Protein AF-A0A4U0Z2P7-F1 (afdb_monomer_lite)

Radius of gyration: 26.4 Å; chains: 1; bounding box: 43×97×33 Å

InterPro domains:
  IPR056919 Phage tail assembly chaperone 18 [PF23812] (20-83)

Secondary structure (DSSP, 8-state):
-HHHHHHHHHHHHHHHTTSPP---GGGHHHHHHHHHHHHT--EETTEEPPPPHHHHHHHHHHHT-PPPHHHHHHHHHHHHHHHHHHHHHHHHH--SS-PPP---S---HHHHHHHH----PPP---------

Organism: NCBI:txid402884

Structure (mmCIF, N/CA/C/O backbone):
data_AF-A0A4U0Z2P7-F1
#
_entry.id   AF-A0A4U0Z2P7-F1
#
loop_
_atom_site.group_PDB
_atom_site.id
_atom_site.type_symbol
_atom_site.label_atom_id
_atom_site.label_alt_id
_atom_site.label_comp_id
_atom_site.label_asym_id
_atom_site.label_entity_id
_atom_site.label_seq_id
_atom_site.pdbx_PDB_ins_code
_atom_site.Cartn_x
_atom_site.Cartn_y
_atom_site.Cartn_z
_atom_site.occupancy
_atom_site.B_iso_or_equiv
_atom_site.auth_seq_id
_atom_site.auth_comp_id
_atom_site.auth_asym_id
_atom_site.auth_atom_id
_atom_site.pdbx_PDB_model_num
ATOM 1 N N . MET A 1 1 ? -2.943 -2.257 16.023 1.00 79.94 1 MET A N 1
ATOM 2 C CA . MET A 1 1 ? -2.699 -2.037 14.577 1.00 79.94 1 MET A CA 1
ATOM 3 C C . MET A 1 1 ? -1.236 -1.824 14.190 1.00 79.94 1 MET A C 1
ATOM 5 O O . MET A 1 1 ? -0.777 -2.549 13.325 1.00 79.94 1 MET A O 1
ATOM 9 N N . LYS A 1 2 ? -0.457 -0.936 14.835 1.00 91.88 2 LYS A N 1
ATOM 10 C CA . LYS A 1 2 ? 0.941 -0.628 14.429 1.00 91.88 2 LYS A CA 1
ATOM 11 C C . LYS A 1 2 ? 1.866 -1.843 14.213 1.00 91.88 2 LYS A C 1
ATOM 13 O O . LYS A 1 2 ? 2.720 -1.822 13.334 1.00 91.88 2 LYS A O 1
ATOM 18 N N . HIS A 1 3 ? 1.735 -2.895 15.025 1.00 95.25 3 HIS A N 1
ATOM 19 C CA . HIS A 1 3 ? 2.519 -4.122 14.844 1.00 95.25 3 HIS A CA 1
ATOM 20 C C . HIS A 1 3 ? 2.141 -4.864 13.552 1.00 95.25 3 HIS A C 1
ATOM 22 O O . HIS A 1 3 ? 3.028 -5.175 12.764 1.00 95.25 3 HIS A O 1
ATOM 28 N N . LEU A 1 4 ? 0.840 -5.041 13.300 1.00 95.75 4 LEU A N 1
ATOM 29 C CA . LEU A 1 4 ? 0.320 -5.664 12.082 1.00 95.75 4 LEU A CA 1
ATOM 30 C C . LEU A 1 4 ? 0.721 -4.880 10.826 1.00 95.75 4 LEU A C 1
ATOM 32 O O . LEU A 1 4 ? 1.165 -5.477 9.854 1.00 95.75 4 LEU A O 1
ATOM 36 N N . THR A 1 5 ? 0.648 -3.545 10.867 1.00 97.44 5 THR A N 1
ATOM 37 C CA . THR A 1 5 ? 1.108 -2.683 9.765 1.00 97.44 5 THR A CA 1
ATOM 38 C C . THR A 1 5 ? 2.566 -2.965 9.412 1.00 97.44 5 THR A C 1
ATOM 40 O O . THR A 1 5 ? 2.876 -3.218 8.255 1.00 97.44 5 THR A O 1
ATOM 43 N N . ARG A 1 6 ? 3.462 -3.013 10.410 1.00 96.94 6 ARG A N 1
ATOM 44 C CA . ARG A 1 6 ? 4.882 -3.330 10.179 1.00 96.94 6 ARG A CA 1
ATOM 45 C C . ARG A 1 6 ? 5.076 -4.718 9.571 1.00 96.94 6 ARG A C 1
ATOM 47 O O . ARG A 1 6 ? 5.896 -4.861 8.671 1.00 96.94 6 ARG A O 1
ATOM 54 N N . GLN A 1 7 ? 4.331 -5.719 10.040 1.00 97.44 7 GLN A N 1
ATOM 55 C CA . GLN A 1 7 ? 4.393 -7.073 9.481 1.00 97.44 7 GLN A CA 1
ATOM 56 C C . GLN A 1 7 ? 3.946 -7.097 8.015 1.00 97.44 7 GLN A C 1
ATOM 58 O O . GLN A 1 7 ? 4.623 -7.699 7.187 1.00 97.44 7 GLN A O 1
ATOM 63 N N . LEU A 1 8 ? 2.859 -6.399 7.677 1.00 97.62 8 LEU A N 1
ATOM 64 C CA . LEU A 1 8 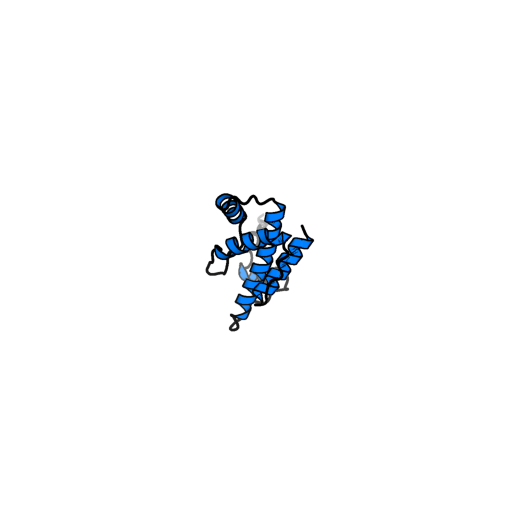? 2.355 -6.307 6.305 1.00 97.62 8 LEU A CA 1
ATOM 65 C C . LEU A 1 8 ? 3.316 -5.554 5.378 1.00 97.62 8 LEU A C 1
ATOM 67 O O . LEU A 1 8 ? 3.586 -6.028 4.278 1.00 97.62 8 LEU A O 1
ATOM 71 N N . CYS A 1 9 ? 3.892 -4.437 5.826 1.00 97.62 9 CYS A N 1
ATOM 72 C CA . CYS A 1 9 ? 4.919 -3.716 5.070 1.00 97.62 9 CYS A CA 1
ATOM 73 C C . CYS A 1 9 ? 6.175 -4.580 4.850 1.00 97.62 9 CYS A C 1
ATOM 75 O O . CYS A 1 9 ? 6.698 -4.633 3.740 1.00 97.62 9 CYS A O 1
ATOM 77 N N . ALA A 1 10 ? 6.639 -5.311 5.870 1.00 97.06 10 ALA A N 1
ATOM 78 C CA . ALA A 1 10 ? 7.785 -6.216 5.739 1.00 97.06 10 ALA A CA 1
ATOM 79 C C . ALA A 1 10 ? 7.498 -7.387 4.780 1.00 97.06 10 ALA A C 1
ATOM 81 O O . ALA A 1 10 ? 8.340 -7.738 3.945 1.00 97.06 10 ALA A O 1
ATOM 82 N N . ALA A 1 11 ? 6.294 -7.962 4.855 1.00 97.06 11 ALA A N 1
ATOM 83 C CA . ALA A 1 11 ? 5.835 -8.977 3.914 1.00 97.06 11 ALA A CA 1
ATOM 84 C C . ALA A 1 11 ? 5.794 -8.421 2.484 1.00 97.06 11 ALA A C 1
ATOM 86 O O . ALA A 1 11 ? 6.255 -9.084 1.556 1.00 97.06 11 ALA A O 1
ATOM 87 N N . LEU A 1 12 ? 5.326 -7.183 2.307 1.00 97.12 12 LEU A N 1
ATOM 88 C CA . LEU A 1 12 ? 5.274 -6.513 1.012 1.00 97.12 12 LEU A CA 1
ATOM 89 C C . LEU A 1 12 ? 6.665 -6.318 0.408 1.00 97.12 12 LEU A C 1
ATOM 91 O O . LEU A 1 12 ? 6.875 -6.699 -0.740 1.00 97.12 12 LEU A O 1
ATOM 95 N N . ILE A 1 13 ? 7.628 -5.813 1.182 1.00 96.25 13 ILE A N 1
ATOM 96 C CA . ILE A 1 13 ? 9.028 -5.672 0.742 1.00 96.25 13 ILE A CA 1
ATOM 97 C C . ILE A 1 13 ? 9.589 -7.029 0.304 1.00 96.25 13 ILE A C 1
ATOM 99 O O . ILE A 1 13 ? 10.170 -7.143 -0.775 1.00 96.25 13 ILE A O 1
ATOM 103 N N . THR A 1 14 ? 9.357 -8.073 1.105 1.00 95.69 14 THR A N 1
ATOM 104 C CA . THR A 1 14 ? 9.802 -9.440 0.795 1.00 95.69 14 THR A CA 1
ATOM 105 C C . THR A 1 14 ? 9.216 -9.933 -0.531 1.00 95.69 14 THR A C 1
ATOM 107 O O . THR A 1 14 ? 9.949 -10.443 -1.379 1.00 95.69 14 THR A O 1
ATOM 110 N N . GLY A 1 15 ? 7.910 -9.737 -0.741 1.00 94.00 15 GLY A N 1
ATOM 111 C CA . GLY A 1 15 ? 7.229 -10.106 -1.983 1.00 94.00 15 GLY A CA 1
ATOM 112 C C . GLY A 1 15 ? 7.725 -9.318 -3.197 1.00 94.00 15 GLY A C 1
ATOM 113 O O . GLY A 1 15 ? 7.970 -9.891 -4.257 1.00 94.00 15 GLY A O 1
ATOM 114 N N . LEU A 1 16 ? 7.949 -8.009 -3.048 1.00 92.75 16 LEU A N 1
ATOM 115 C CA . LEU A 1 16 ? 8.470 -7.153 -4.120 1.00 92.75 16 LEU A CA 1
ATOM 116 C C . LEU A 1 16 ? 9.921 -7.484 -4.498 1.00 92.75 16 LEU A C 1
ATOM 118 O O . LEU A 1 16 ? 10.317 -7.215 -5.638 1.00 92.75 16 LEU A O 1
ATOM 122 N N . GLY A 1 17 ? 10.690 -8.065 -3.576 1.00 91.88 17 GLY A N 1
ATOM 123 C CA . GLY A 1 17 ? 12.027 -8.614 -3.813 1.00 91.88 17 GLY A CA 1
ATOM 124 C C . GLY A 1 17 ? 12.044 -9.995 -4.484 1.00 91.88 17 GLY A C 1
ATOM 125 O O . GLY A 1 17 ? 13.123 -10.524 -4.728 1.00 91.88 17 GLY A O 1
ATOM 126 N N . GLY A 1 18 ? 10.880 -10.586 -4.787 1.00 91.25 18 GLY A N 1
ATOM 127 C CA . GLY A 1 18 ? 10.761 -11.923 -5.387 1.00 91.25 18 GLY A CA 1
ATOM 128 C C . GLY A 1 18 ? 10.716 -13.075 -4.375 1.00 91.25 18 GLY A C 1
ATOM 129 O O . GLY A 1 18 ? 10.655 -14.237 -4.773 1.00 91.25 18 GLY A O 1
ATOM 130 N N . GLY A 1 19 ? 10.727 -12.773 -3.074 1.00 94.25 19 GLY A N 1
ATOM 131 C CA . GLY A 1 19 ? 10.528 -13.755 -2.012 1.00 94.25 19 GLY A CA 1
ATOM 132 C C . GLY A 1 19 ? 9.055 -14.124 -1.816 1.00 94.25 19 GLY A C 1
ATOM 133 O O . GLY A 1 19 ? 8.149 -13.513 -2.383 1.00 94.25 19 GLY A O 1
ATOM 134 N N . ARG A 1 20 ? 8.794 -15.122 -0.964 1.00 93.94 20 ARG A N 1
ATOM 135 C CA . ARG A 1 20 ? 7.428 -15.455 -0.534 1.00 93.94 20 ARG A CA 1
ATOM 136 C C . ARG A 1 20 ? 7.035 -14.563 0.653 1.00 93.94 20 ARG A C 1
ATOM 138 O O . ARG A 1 20 ? 7.686 -14.659 1.694 1.00 93.94 20 ARG A O 1
ATOM 145 N N . PRO A 1 21 ? 6.013 -13.698 0.528 1.00 93.94 21 PRO A N 1
ATOM 146 C CA . PRO A 1 21 ? 5.591 -12.823 1.617 1.00 93.94 21 PRO A CA 1
ATOM 147 C C . PRO A 1 21 ? 4.971 -13.642 2.757 1.00 93.94 21 PRO A C 1
ATOM 149 O O . PRO A 1 21 ? 4.075 -14.452 2.526 1.00 93.94 21 PRO A O 1
ATOM 152 N N . ASN A 1 22 ? 5.428 -13.422 3.992 1.00 94.50 22 ASN A N 1
ATOM 153 C CA . ASN A 1 22 ? 4.808 -14.005 5.183 1.00 94.50 22 ASN A CA 1
ATOM 154 C C . ASN A 1 22 ? 3.731 -13.055 5.721 1.00 94.50 22 ASN A C 1
ATOM 156 O O . ASN A 1 22 ? 4.028 -12.130 6.477 1.00 94.50 22 ASN A O 1
ATOM 160 N N . VAL A 1 23 ? 2.493 -13.255 5.276 1.00 95.69 23 VAL A N 1
ATOM 161 C CA . VAL A 1 23 ? 1.347 -12.422 5.653 1.00 95.69 23 VAL A CA 1
ATOM 162 C C . VAL A 1 23 ? 0.695 -13.005 6.912 1.00 95.69 23 VAL A C 1
ATOM 164 O O . VAL A 1 23 ? 0.245 -14.150 6.868 1.00 95.69 23 VAL A O 1
ATOM 167 N N . PRO A 1 24 ? 0.601 -12.250 8.024 1.00 95.06 24 PRO A N 1
ATOM 168 C CA . PRO A 1 24 ? -0.132 -12.700 9.205 1.00 95.06 24 PRO A CA 1
ATOM 169 C C . PRO A 1 24 ? -1.605 -12.948 8.873 1.00 95.06 24 PRO A C 1
ATOM 171 O O . PRO A 1 24 ? -2.203 -12.154 8.149 1.00 95.06 24 PRO A O 1
ATOM 174 N N . GLU A 1 25 ? -2.218 -13.979 9.457 1.00 95.06 25 GLU A N 1
ATOM 175 C CA . GLU A 1 25 ? -3.620 -14.346 9.192 1.00 95.06 25 GLU A CA 1
ATOM 176 C C . GLU A 1 25 ? -4.588 -13.170 9.420 1.00 95.06 25 GLU A C 1
ATOM 178 O O . GLU A 1 25 ? -5.403 -12.847 8.558 1.00 95.06 25 GLU A O 1
ATOM 183 N N . ALA A 1 26 ? -4.400 -12.424 10.515 1.00 93.50 26 ALA A N 1
ATOM 184 C CA . ALA A 1 26 ? -5.171 -11.214 10.822 1.00 93.50 26 ALA A CA 1
ATOM 185 C C . ALA A 1 26 ? -5.013 -10.083 9.780 1.00 93.50 26 ALA A C 1
ATOM 187 O O . ALA A 1 26 ? -5.831 -9.169 9.721 1.00 93.50 26 ALA A O 1
ATOM 188 N N . GLY A 1 27 ? -3.952 -10.116 8.972 1.00 95.56 27 GLY A N 1
ATOM 189 C CA . GLY A 1 27 ? -3.664 -9.139 7.925 1.00 95.56 27 GLY A CA 1
ATOM 190 C C . GLY A 1 27 ? -4.129 -9.554 6.530 1.00 95.56 27 GLY A C 1
ATOM 191 O O . GLY A 1 27 ? -4.070 -8.729 5.619 1.00 95.56 27 GLY A O 1
ATOM 192 N N . VAL A 1 28 ? -4.609 -10.788 6.344 1.00 96.50 28 VAL A N 1
ATOM 193 C CA . VAL A 1 28 ? -5.019 -11.318 5.031 1.00 96.50 28 VAL A CA 1
ATOM 194 C C . VAL A 1 28 ? -6.087 -10.454 4.344 1.00 96.50 28 VAL A C 1
ATOM 196 O O . VAL A 1 28 ? -5.914 -10.155 3.161 1.00 96.50 28 VAL A O 1
ATOM 199 N N . PRO A 1 29 ? -7.147 -9.968 5.026 1.00 95.94 29 PRO A N 1
ATOM 200 C CA . PRO A 1 29 ? -8.135 -9.105 4.377 1.00 95.94 29 PRO A CA 1
ATOM 201 C C . PRO A 1 29 ? -7.533 -7.796 3.847 1.00 95.94 29 PRO A C 1
ATOM 203 O O . PRO A 1 29 ? -7.838 -7.384 2.729 1.00 95.94 29 PRO A O 1
ATOM 206 N N . LEU A 1 30 ? -6.631 -7.173 4.614 1.00 97.31 30 LEU A N 1
ATOM 207 C CA . LEU A 1 30 ? -5.951 -5.930 4.230 1.00 97.31 30 LEU A CA 1
ATOM 208 C C . LEU A 1 30 ? -4.960 -6.163 3.090 1.00 97.31 30 LEU A C 1
ATOM 210 O O . LEU A 1 30 ? -4.893 -5.367 2.156 1.00 97.31 30 LEU A O 1
ATOM 214 N N . TRP A 1 31 ? -4.235 -7.281 3.132 1.00 97.94 31 TRP A N 1
ATOM 215 C CA . TRP A 1 31 ? -3.344 -7.700 2.056 1.00 97.94 31 TRP A CA 1
ATOM 216 C C . TRP A 1 31 ? -4.099 -7.905 0.740 1.00 97.94 31 TRP A C 1
ATOM 218 O O . TRP A 1 31 ? -3.661 -7.427 -0.310 1.00 97.94 31 TRP A O 1
ATOM 228 N N . ASN A 1 32 ? -5.249 -8.577 0.790 1.00 96.94 32 ASN A N 1
ATOM 229 C CA . ASN A 1 32 ? -6.095 -8.804 -0.379 1.00 96.94 32 ASN A CA 1
ATOM 230 C C . ASN A 1 32 ? -6.674 -7.490 -0.917 1.00 96.94 32 ASN A C 1
ATOM 232 O O . ASN A 1 32 ? -6.642 -7.271 -2.128 1.00 96.94 32 ASN A O 1
ATOM 236 N N . ALA A 1 33 ? -7.139 -6.601 -0.032 1.00 97.31 33 ALA A N 1
ATOM 237 C CA . ALA A 1 33 ? -7.626 -5.274 -0.403 1.00 97.31 33 ALA A CA 1
ATOM 238 C C . ALA A 1 33 ? -6.543 -4.454 -1.115 1.00 97.31 33 ALA A C 1
ATOM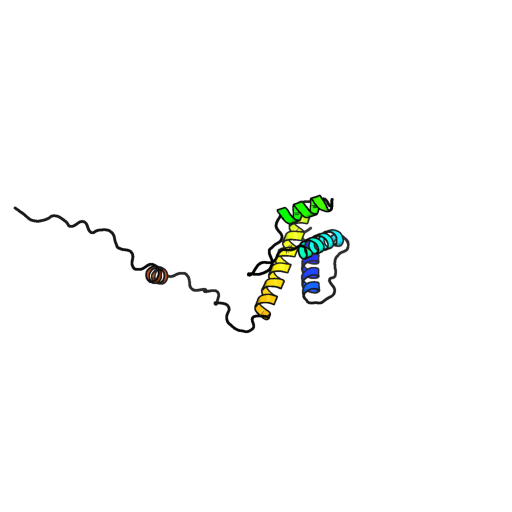 240 O O . ALA A 1 33 ? -6.749 -3.990 -2.238 1.00 97.31 33 ALA A O 1
ATOM 241 N N . PHE A 1 34 ? -5.356 -4.352 -0.510 1.00 97.75 34 PHE A N 1
ATOM 242 C CA . PHE A 1 34 ? -4.209 -3.674 -1.108 1.00 97.75 34 PHE A CA 1
ATOM 243 C C . PHE A 1 34 ? -3.810 -4.302 -2.450 1.00 97.75 34 PHE A C 1
ATOM 245 O O . PHE A 1 34 ? -3.579 -3.587 -3.420 1.00 97.75 34 PHE A O 1
ATOM 252 N N . SER A 1 35 ? -3.766 -5.633 -2.540 1.00 96.50 35 SER A N 1
ATOM 253 C CA . SER A 1 35 ? -3.414 -6.333 -3.782 1.00 96.50 35 SER A CA 1
ATOM 254 C C . SER A 1 35 ? -4.417 -6.047 -4.902 1.00 96.50 35 SER A C 1
ATOM 256 O O . SER A 1 35 ? -4.014 -5.844 -6.047 1.00 96.50 35 SER A O 1
ATOM 258 N N . ALA A 1 36 ? -5.715 -6.004 -4.590 1.00 96.69 36 ALA A N 1
ATOM 259 C CA . ALA A 1 36 ? -6.761 -5.667 -5.551 1.00 96.69 36 ALA A CA 1
ATOM 260 C C . ALA A 1 36 ? -6.645 -4.210 -6.028 1.00 96.69 36 ALA A C 1
ATOM 262 O O . ALA A 1 36 ? -6.642 -3.964 -7.234 1.00 96.69 36 ALA A O 1
ATOM 263 N N . LEU A 1 37 ? -6.472 -3.269 -5.097 1.00 96.31 37 LEU A N 1
ATOM 264 C CA . LEU A 1 37 ? -6.262 -1.848 -5.389 1.00 96.31 37 LEU A CA 1
ATOM 265 C C . LEU A 1 37 ? -5.001 -1.611 -6.227 1.00 96.31 37 LEU A C 1
ATOM 267 O O . LEU A 1 37 ? -5.050 -0.955 -7.262 1.00 96.31 37 LEU A O 1
ATOM 271 N N . SER A 1 38 ? -3.876 -2.208 -5.834 1.00 94.88 38 SER A N 1
ATOM 272 C CA . SER A 1 38 ? -2.590 -2.046 -6.519 1.00 94.88 38 SER A CA 1
ATOM 273 C C . SER A 1 38 ? -2.611 -2.602 -7.950 1.00 94.88 38 SER A C 1
ATOM 275 O O . SER A 1 38 ? -1.940 -2.068 -8.832 1.00 94.88 38 SER A O 1
ATOM 277 N N . ARG A 1 39 ? -3.428 -3.632 -8.220 1.00 92.50 39 ARG A N 1
ATOM 278 C CA . ARG A 1 39 ? -3.665 -4.150 -9.580 1.00 92.50 39 ARG A CA 1
ATOM 279 C C . ARG A 1 39 ? -4.489 -3.204 -10.452 1.00 92.50 39 ARG A C 1
ATOM 281 O O . ARG A 1 39 ? -4.312 -3.218 -11.664 1.00 92.50 39 ARG A O 1
ATOM 288 N N . ALA A 1 40 ? -5.393 -2.433 -9.854 1.00 91.88 40 ALA A N 1
ATOM 289 C CA . ALA A 1 40 ? -6.229 -1.454 -10.547 1.00 91.88 40 ALA A CA 1
ATOM 290 C C . ALA A 1 40 ? -5.558 -0.072 -10.676 1.00 91.88 40 ALA A C 1
ATOM 292 O O . ALA A 1 40 ? -6.151 0.848 -11.235 1.00 91.88 40 ALA A O 1
ATOM 293 N N . ARG A 1 41 ? -4.330 0.072 -10.163 1.00 90.12 41 ARG A N 1
ATOM 294 C CA . ARG A 1 41 ? -3.578 1.326 -10.132 1.00 90.12 41 ARG A CA 1
ATOM 295 C C . ARG A 1 41 ? -3.374 1.900 -11.531 1.00 90.12 41 ARG A C 1
ATOM 297 O O . ARG A 1 41 ? -2.997 1.191 -12.467 1.00 90.12 41 ARG A O 1
ATOM 304 N N . THR A 1 42 ? -3.553 3.210 -11.640 1.00 89.38 42 THR A N 1
ATOM 305 C CA . THR A 1 42 ? -3.276 3.967 -12.859 1.00 89.38 42 THR A CA 1
ATOM 306 C C . THR A 1 42 ? -1.790 4.334 -12.972 1.00 89.38 42 THR A C 1
ATOM 308 O O . THR A 1 42 ? -1.072 4.468 -11.979 1.00 89.38 42 THR A O 1
ATOM 311 N N . TYR A 1 43 ? -1.308 4.471 -14.209 1.00 89.06 43 TYR A N 1
ATOM 312 C CA . TYR A 1 43 ? 0.080 4.814 -14.527 1.00 89.06 43 TYR A CA 1
ATOM 313 C C . TYR A 1 43 ? 0.107 6.013 -15.475 1.00 89.06 43 TYR A C 1
ATOM 315 O O . TYR A 1 43 ? -0.701 6.089 -16.401 1.00 89.06 43 TYR A O 1
ATOM 323 N N . HIS A 1 44 ? 1.061 6.921 -15.273 1.00 86.69 44 HIS A N 1
ATOM 324 C CA . HIS A 1 44 ? 1.328 8.045 -16.171 1.00 86.69 44 HIS A CA 1
ATOM 325 C C . HIS A 1 44 ? 2.805 8.081 -16.590 1.00 86.69 44 HIS A C 1
ATOM 327 O O . HIS A 1 44 ? 3.621 7.307 -16.091 1.00 86.69 44 HIS A O 1
ATOM 333 N N . ALA A 1 45 ? 3.180 9.020 -17.466 1.00 83.62 45 ALA A N 1
ATOM 334 C CA . ALA A 1 45 ? 4.542 9.132 -18.002 1.00 83.62 45 ALA A CA 1
ATOM 335 C C . ALA A 1 45 ? 5.639 9.228 -16.920 1.00 83.62 45 ALA A C 1
ATOM 337 O O . ALA A 1 45 ? 6.715 8.671 -17.094 1.00 83.62 45 ALA A O 1
ATOM 338 N N . ALA A 1 46 ? 5.354 9.871 -15.783 1.00 82.88 46 ALA A N 1
ATOM 339 C CA . ALA A 1 46 ? 6.282 9.986 -14.653 1.00 82.88 46 ALA A CA 1
ATOM 340 C C . ALA A 1 46 ? 6.214 8.816 -13.640 1.00 82.88 46 ALA A C 1
ATOM 342 O O . ALA A 1 46 ? 6.782 8.919 -12.557 1.00 82.88 46 ALA A O 1
ATOM 343 N N . GLY A 1 47 ? 5.515 7.716 -13.958 1.00 88.00 47 GLY A N 1
ATOM 344 C CA . GLY A 1 47 ? 5.418 6.532 -13.097 1.00 88.00 47 GLY A CA 1
ATOM 345 C C . GLY A 1 47 ? 4.009 6.191 -12.577 1.00 88.00 47 GLY A C 1
ATOM 346 O O . GLY A 1 47 ? 3.012 6.713 -13.081 1.00 88.00 47 GLY A O 1
ATOM 347 N N . PRO A 1 48 ? 3.913 5.251 -11.618 1.00 91.94 48 PRO A N 1
ATOM 348 C CA . PRO A 1 48 ? 2.649 4.839 -11.005 1.00 91.94 48 PRO A CA 1
ATOM 349 C C . PRO A 1 48 ? 2.029 5.942 -10.140 1.00 91.94 48 PRO A C 1
ATOM 351 O O . PRO A 1 48 ? 2.746 6.691 -9.482 1.00 91.94 48 PRO A O 1
ATOM 354 N N . HIS A 1 49 ? 0.697 5.988 -10.082 1.00 92.38 49 HIS A N 1
ATOM 355 C CA . HIS A 1 49 ? -0.020 6.883 -9.175 1.00 92.38 49 HIS A CA 1
ATOM 356 C C . HIS A 1 49 ? -0.141 6.268 -7.759 1.00 92.38 49 HIS A C 1
ATOM 358 O O . HIS A 1 49 ? -0.383 5.058 -7.640 1.00 92.38 49 HIS A O 1
ATOM 364 N N . PRO A 1 50 ? 0.020 7.050 -6.675 1.00 93.06 50 PRO A N 1
ATOM 365 C CA . PRO A 1 50 ? -0.308 6.605 -5.319 1.00 93.06 50 PRO A CA 1
ATOM 366 C C . PRO A 1 50 ? -1.795 6.258 -5.177 1.00 93.06 50 PRO A C 1
ATOM 368 O O . PRO A 1 50 ? -2.638 6.823 -5.871 1.00 93.06 50 PRO A O 1
ATOM 371 N N . LEU A 1 51 ? -2.145 5.366 -4.254 1.00 95.19 51 LEU A N 1
ATOM 372 C CA . LEU A 1 51 ? -3.547 5.075 -3.960 1.00 95.19 51 LEU A CA 1
ATOM 373 C C . LEU A 1 51 ? -4.193 6.260 -3.232 1.00 95.19 51 LEU A C 1
ATOM 375 O O . LEU A 1 51 ? -3.812 6.621 -2.117 1.00 95.19 51 LEU A O 1
ATOM 379 N N . SER A 1 52 ? -5.204 6.854 -3.857 1.00 94.56 52 SER A N 1
ATOM 380 C CA . SER A 1 52 ? -5.992 7.946 -3.286 1.00 94.56 52 SER A CA 1
ATOM 381 C C . SER A 1 52 ? -7.084 7.432 -2.344 1.00 94.56 52 SER A C 1
ATOM 383 O O . SER A 1 52 ? -7.601 6.321 -2.492 1.00 94.56 52 SER A O 1
ATOM 385 N N . PHE A 1 53 ? -7.518 8.271 -1.398 1.00 96.19 53 PHE A N 1
ATOM 386 C CA . PHE A 1 53 ? -8.643 7.920 -0.524 1.00 96.19 53 PHE A CA 1
ATOM 387 C C . PH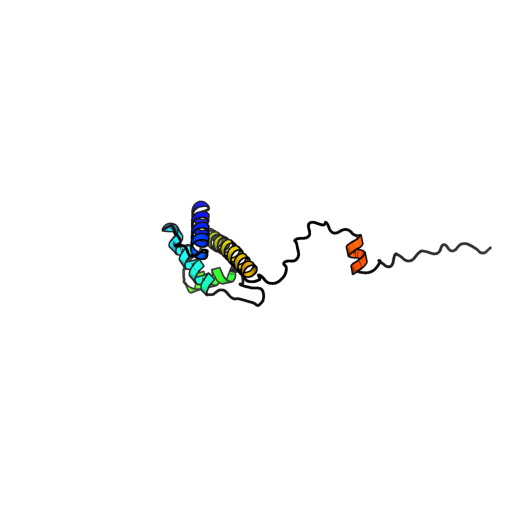E A 1 53 ? -9.934 7.656 -1.301 1.00 96.19 53 PHE A C 1
ATOM 389 O O . PHE A 1 53 ? -10.687 6.767 -0.916 1.00 96.19 53 PHE A O 1
ATOM 396 N N . SER A 1 54 ? -10.162 8.348 -2.421 1.00 95.88 54 SER A N 1
ATOM 397 C CA . SER A 1 54 ? -11.322 8.101 -3.279 1.00 95.88 54 SER A CA 1
ATOM 398 C C . SER A 1 54 ? -11.285 6.725 -3.943 1.00 95.88 54 SER A C 1
ATOM 400 O O . SER A 1 54 ? -12.326 6.087 -4.065 1.00 95.88 54 SER A O 1
ATOM 402 N N . GLU A 1 55 ? -10.109 6.226 -4.338 1.00 95.62 55 GLU A N 1
ATOM 403 C CA . GLU A 1 55 ? -9.974 4.861 -4.870 1.00 95.62 55 GLU A CA 1
ATOM 404 C C . GLU A 1 55 ? -10.237 3.815 -3.783 1.00 95.62 55 GLU A C 1
ATOM 406 O O . GLU A 1 55 ? -10.946 2.836 -4.022 1.00 95.62 55 GLU A O 1
ATOM 411 N N . ILE A 1 56 ? -9.715 4.041 -2.573 1.00 97.00 56 ILE A N 1
ATOM 412 C CA . ILE A 1 56 ? -9.925 3.148 -1.427 1.00 97.00 56 ILE A CA 1
ATOM 413 C C . ILE A 1 56 ? -11.408 3.119 -1.031 1.00 97.00 56 ILE A C 1
ATOM 415 O O . ILE A 1 56 ? -11.970 2.044 -0.811 1.00 97.00 56 ILE A O 1
ATOM 419 N N . GLU A 1 57 ? -12.060 4.281 -0.973 1.00 97.00 57 GLU A N 1
ATOM 420 C CA . GLU A 1 57 ? -13.491 4.403 -0.689 1.00 97.00 57 GLU A CA 1
ATOM 421 C C . GLU A 1 57 ? -14.338 3.731 -1.777 1.00 97.00 57 GLU A C 1
ATOM 423 O O . GLU A 1 57 ? -15.227 2.934 -1.465 1.00 97.00 57 GLU A O 1
ATOM 428 N N . ALA A 1 58 ? -14.040 3.996 -3.053 1.00 96.69 58 ALA A N 1
ATOM 429 C CA . ALA A 1 58 ? -14.743 3.387 -4.175 1.00 96.69 58 ALA A CA 1
ATOM 430 C C . ALA A 1 58 ? -14.625 1.859 -4.140 1.00 96.69 58 ALA A C 1
ATOM 432 O O . ALA A 1 58 ? -15.633 1.163 -4.262 1.00 96.69 58 ALA A O 1
ATOM 433 N N . TRP A 1 59 ? -13.424 1.328 -3.904 1.00 96.94 59 TRP A N 1
ATOM 434 C CA . TRP A 1 59 ? -13.201 -0.110 -3.772 1.00 96.94 59 TRP A CA 1
ATOM 435 C C . TRP A 1 59 ? -13.963 -0.708 -2.584 1.00 96.94 59 TRP A C 1
ATOM 437 O O . TRP A 1 59 ? -14.674 -1.697 -2.755 1.00 96.94 59 TRP A O 1
ATOM 447 N N . SER A 1 60 ? -13.875 -0.079 -1.408 1.00 97.50 60 SER A N 1
ATOM 448 C CA . SER A 1 60 ? -14.595 -0.476 -0.186 1.00 97.50 60 SER A CA 1
ATOM 449 C C . SER A 1 60 ? -16.100 -0.593 -0.445 1.00 97.50 60 SER A C 1
ATOM 451 O O . SER A 1 60 ? -16.728 -1.615 -0.144 1.00 97.50 60 SER A O 1
ATOM 453 N N . ARG A 1 61 ? -16.671 0.418 -1.110 1.00 97.56 61 ARG A N 1
ATOM 454 C CA . ARG A 1 61 ? -18.087 0.463 -1.481 1.00 97.56 61 ARG A CA 1
ATOM 455 C C . ARG A 1 61 ? -18.462 -0.602 -2.512 1.00 97.56 61 ARG A C 1
ATOM 457 O O . ARG A 1 61 ? -19.469 -1.282 -2.326 1.00 97.56 61 ARG A O 1
ATOM 464 N N . LEU A 1 62 ? -17.684 -0.752 -3.586 1.00 97.38 62 LEU A N 1
ATOM 465 C CA . LEU A 1 62 ? -17.966 -1.699 -4.674 1.00 97.38 62 LEU A CA 1
ATOM 466 C C . LEU A 1 62 ? -17.855 -3.155 -4.215 1.00 97.38 62 LEU A C 1
ATOM 468 O O . LEU A 1 62 ? -18.709 -3.975 -4.545 1.00 97.38 62 LEU A O 1
ATOM 472 N N . MET A 1 63 ? -16.835 -3.465 -3.415 1.00 96.75 63 MET A N 1
ATOM 473 C CA . MET A 1 63 ? -16.595 -4.812 -2.892 1.00 96.75 63 MET A CA 1
ATOM 474 C C . MET A 1 63 ? -17.435 -5.131 -1.653 1.00 96.75 63 MET A C 1
ATOM 476 O O . MET A 1 63 ? -17.436 -6.273 -1.198 1.00 96.75 63 MET A O 1
ATOM 480 N N . ARG A 1 64 ? -18.161 -4.141 -1.113 1.00 96.31 64 ARG A N 1
ATOM 481 C CA . ARG A 1 64 ? -18.956 -4.238 0.123 1.00 96.31 64 ARG A CA 1
ATOM 482 C C . ARG A 1 64 ? -18.119 -4.690 1.325 1.00 96.31 64 ARG A C 1
ATOM 484 O O . ARG A 1 64 ? -18.605 -5.420 2.186 1.00 96.31 64 ARG A O 1
ATOM 491 N N . VAL A 1 65 ? -16.865 -4.243 1.380 1.00 96.19 65 VAL A N 1
ATOM 492 C CA . VAL A 1 65 ? -15.928 -4.535 2.471 1.00 96.19 65 VAL A CA 1
ATOM 493 C C . VAL A 1 65 ? -15.759 -3.266 3.304 1.00 96.19 65 VAL A C 1
ATOM 495 O O . VAL A 1 65 ? -15.081 -2.351 2.845 1.00 96.19 65 VAL A O 1
ATOM 498 N N . PRO A 1 66 ? -16.345 -3.174 4.512 1.00 94.06 66 PRO A N 1
ATOM 499 C CA . PRO A 1 66 ? -16.229 -1.973 5.327 1.00 94.06 66 PRO A CA 1
ATOM 500 C C . PRO A 1 66 ? -14.790 -1.796 5.833 1.00 94.06 66 PRO A C 1
ATOM 502 O O . PRO A 1 66 ? -14.268 -2.612 6.594 1.00 94.06 66 PRO A O 1
ATOM 505 N N . LEU A 1 67 ? -14.146 -0.706 5.415 1.00 96.12 67 LEU A N 1
ATOM 506 C CA . LEU A 1 67 ? -12.827 -0.308 5.901 1.00 96.12 67 LEU A CA 1
ATOM 507 C C . LEU A 1 67 ? -12.961 0.773 6.976 1.00 96.12 67 LEU A C 1
ATOM 509 O O . LEU A 1 67 ? -13.450 1.868 6.718 1.00 96.12 67 LEU A O 1
ATOM 513 N N . GLU A 1 68 ? -12.487 0.475 8.183 1.00 96.00 68 GLU A N 1
ATOM 514 C CA . GLU A 1 68 ? -12.341 1.459 9.251 1.00 96.00 68 GLU A CA 1
ATOM 515 C C . GLU A 1 68 ? -11.146 2.389 8.983 1.00 96.00 68 GLU A C 1
ATOM 517 O O . GLU A 1 68 ? -10.212 2.001 8.271 1.00 96.00 68 GLU A O 1
ATOM 522 N N . PRO A 1 69 ? -11.082 3.577 9.614 1.00 96.38 69 PRO A N 1
ATOM 523 C CA . PRO A 1 69 ? -9.969 4.511 9.426 1.00 96.38 69 PRO A CA 1
ATOM 524 C C . PRO A 1 69 ? -8.592 3.877 9.669 1.00 96.38 69 PRO A C 1
ATOM 526 O O . PRO A 1 69 ? -7.631 4.160 8.958 1.00 96.38 69 PRO A O 1
ATOM 529 N N . GLN A 1 70 ? -8.500 2.964 10.639 1.00 96.06 70 GLN A N 1
ATOM 530 C CA . GLN A 1 70 ? -7.271 2.227 10.917 1.00 96.06 70 GLN A CA 1
ATOM 531 C C . GLN A 1 70 ? -6.867 1.269 9.786 1.00 96.06 70 GLN A C 1
ATOM 533 O O . GLN A 1 70 ? -5.675 1.095 9.547 1.00 96.06 70 GLN A O 1
ATOM 538 N N . HIS A 1 71 ? -7.825 0.680 9.064 1.00 96.94 71 HIS A N 1
ATOM 539 C CA . HIS A 1 71 ? -7.562 -0.158 7.891 1.00 96.94 71 HIS A CA 1
ATOM 540 C C . HIS A 1 71 ? -7.048 0.678 6.724 1.00 96.94 71 HIS A C 1
ATOM 542 O O . HIS A 1 71 ? -6.070 0.296 6.084 1.00 96.94 71 HIS A O 1
ATOM 548 N N . VAL A 1 72 ? -7.660 1.844 6.502 1.00 97.38 72 VAL A N 1
ATOM 549 C CA . VAL A 1 72 ? -7.220 2.798 5.478 1.00 97.38 72 VAL A CA 1
ATOM 550 C C . VAL A 1 72 ? -5.773 3.223 5.736 1.00 97.38 72 VAL A C 1
ATOM 552 O O . VAL A 1 72 ? -4.953 3.133 4.832 1.00 97.38 72 VAL A O 1
ATOM 555 N N . GLN A 1 73 ? -5.417 3.558 6.983 1.00 97.06 73 GLN A N 1
ATOM 556 C CA . GLN A 1 73 ? -4.032 3.887 7.352 1.00 97.06 73 GLN A CA 1
ATOM 557 C C . GLN A 1 73 ? -3.044 2.750 7.054 1.00 97.06 73 GLN A C 1
ATOM 559 O O . GLN A 1 73 ? -1.924 3.012 6.625 1.00 97.06 73 GLN A O 1
ATOM 564 N N . VAL A 1 74 ? -3.435 1.486 7.265 1.00 97.62 74 VAL A N 1
ATOM 565 C CA . VAL A 1 74 ? -2.576 0.344 6.912 1.00 97.62 74 VAL A CA 1
ATOM 566 C C . VAL A 1 74 ? -2.385 0.245 5.402 1.00 97.62 74 VAL A C 1
ATOM 568 O O . VAL A 1 74 ? -1.256 0.054 4.959 1.00 97.62 74 VAL A O 1
ATOM 571 N N . ILE A 1 75 ? -3.455 0.392 4.619 1.00 97.44 75 ILE A N 1
ATOM 572 C CA . ILE A 1 75 ? -3.392 0.333 3.152 1.00 97.44 75 ILE A CA 1
ATOM 573 C C . ILE A 1 75 ? -2.502 1.456 2.610 1.00 97.44 75 ILE A C 1
ATOM 575 O O . ILE A 1 75 ? -1.645 1.188 1.772 1.00 97.44 75 ILE A O 1
ATOM 579 N N . THR A 1 76 ? -2.641 2.681 3.122 1.00 97.00 76 THR A N 1
ATOM 580 C CA . THR A 1 76 ? -1.791 3.813 2.727 1.00 97.00 76 THR A CA 1
ATOM 581 C C . THR A 1 76 ? -0.326 3.586 3.112 1.00 97.00 76 THR A C 1
ATOM 583 O O . THR A 1 76 ? 0.552 3.797 2.286 1.00 97.00 76 THR A O 1
ATOM 586 N N . ALA A 1 77 ? -0.039 3.055 4.307 1.00 97.50 77 ALA A N 1
ATOM 587 C CA . ALA A 1 77 ? 1.334 2.726 4.709 1.00 97.50 77 ALA A CA 1
ATOM 588 C C . ALA A 1 77 ? 1.960 1.605 3.854 1.00 97.50 77 ALA A C 1
ATOM 590 O O . ALA A 1 77 ? 3.160 1.605 3.582 1.00 97.50 77 ALA A O 1
ATOM 591 N N . MET A 1 78 ? 1.158 0.628 3.417 1.00 97.94 78 MET A N 1
ATOM 592 C CA . MET A 1 78 ? 1.602 -0.372 2.442 1.00 97.94 78 MET A CA 1
ATOM 593 C C . MET A 1 78 ? 1.881 0.267 1.075 1.00 97.94 78 MET A C 1
ATOM 595 O O . MET A 1 78 ? 2.845 -0.113 0.412 1.00 97.94 78 MET A O 1
ATOM 599 N N . ASP A 1 79 ? 1.067 1.240 0.664 1.00 97.25 79 ASP A N 1
ATOM 600 C CA . ASP A 1 79 ? 1.233 1.951 -0.603 1.00 97.25 79 ASP A CA 1
ATOM 601 C C . ASP A 1 79 ? 2.504 2.800 -0.654 1.00 97.25 79 ASP A C 1
ATOM 603 O O . ASP A 1 79 ? 3.241 2.720 -1.634 1.00 97.25 79 ASP A O 1
ATOM 607 N N . GLU A 1 80 ? 2.816 3.527 0.418 1.00 96.25 80 GLU A N 1
ATOM 608 C CA . GLU A 1 80 ? 4.066 4.288 0.548 1.00 96.25 80 GLU A CA 1
ATOM 609 C C . GLU A 1 80 ? 5.289 3.387 0.315 1.00 96.25 80 GLU A C 1
ATOM 611 O O . GLU A 1 80 ? 6.133 3.666 -0.537 1.00 96.25 80 GLU A O 1
ATOM 616 N N . VAL A 1 81 ? 5.327 2.229 0.980 1.00 96.56 81 VAL A N 1
ATOM 617 C CA . VAL A 1 81 ? 6.409 1.242 0.824 1.00 96.56 81 VAL A CA 1
ATOM 618 C C . VAL A 1 81 ? 6.480 0.690 -0.601 1.00 96.56 81 VAL A C 1
ATOM 620 O O . VAL A 1 81 ? 7.570 0.451 -1.132 1.00 96.56 81 VAL A O 1
ATOM 623 N N . TRP A 1 82 ? 5.331 0.473 -1.242 1.00 96.19 82 TRP A N 1
ATOM 624 C CA . TRP A 1 82 ? 5.286 0.027 -2.632 1.00 96.19 82 TRP A CA 1
ATOM 625 C C . TRP A 1 82 ? 5.840 1.093 -3.582 1.00 96.19 82 TRP A C 1
ATOM 627 O O . TRP A 1 82 ? 6.633 0.758 -4.466 1.00 96.19 82 TRP A O 1
ATOM 637 N N . MET A 1 83 ? 5.472 2.360 -3.379 1.00 94.19 83 MET A N 1
ATOM 638 C CA . MET A 1 83 ? 5.929 3.505 -4.171 1.00 94.19 83 MET A CA 1
ATOM 639 C C . MET A 1 83 ? 7.437 3.725 -4.041 1.00 94.19 83 MET A C 1
ATOM 641 O O . MET A 1 83 ? 8.110 3.939 -5.056 1.00 94.19 83 MET A O 1
ATOM 645 N N . ASP A 1 84 ? 7.985 3.590 -2.833 1.00 93.44 84 ASP A N 1
ATOM 646 C CA . ASP A 1 84 ? 9.429 3.650 -2.590 1.00 93.44 84 ASP A CA 1
ATOM 647 C C . ASP A 1 84 ? 10.165 2.555 -3.374 1.00 93.44 84 ASP A C 1
ATOM 649 O O . ASP A 1 84 ? 11.143 2.814 -4.083 1.00 93.44 84 ASP A O 1
ATOM 653 N N . CYS A 1 85 ? 9.650 1.323 -3.323 1.00 92.00 85 CYS A N 1
ATOM 654 C CA . CYS A 1 85 ? 10.217 0.195 -4.059 1.00 92.00 85 CYS A CA 1
ATOM 655 C C . CYS A 1 85 ? 10.090 0.366 -5.584 1.00 92.00 85 CYS A C 1
ATOM 657 O O . CYS A 1 85 ? 11.009 0.008 -6.326 1.00 92.00 85 CYS A O 1
ATOM 659 N N . ALA A 1 86 ? 8.961 0.886 -6.070 1.00 90.38 86 ALA A N 1
ATOM 660 C CA . ALA A 1 86 ? 8.728 1.134 -7.491 1.00 90.38 86 ALA A CA 1
ATOM 661 C C . ALA A 1 86 ? 9.671 2.219 -8.031 1.00 90.38 86 ALA A C 1
ATOM 663 O O . ALA A 1 86 ? 10.285 2.035 -9.085 1.00 90.38 86 ALA A O 1
ATOM 664 N N . SER A 1 87 ? 9.854 3.299 -7.271 1.00 87.25 87 SER A N 1
ATOM 665 C CA . SER A 1 87 ? 10.763 4.399 -7.606 1.00 87.25 87 SER A CA 1
ATOM 666 C C . SER A 1 87 ? 12.223 3.941 -7.631 1.00 87.25 87 SER A C 1
ATOM 668 O O . SER A 1 87 ? 12.949 4.241 -8.579 1.00 87.25 87 SER A O 1
ATOM 670 N N . ALA A 1 88 ? 12.647 3.142 -6.646 1.00 85.19 88 ALA A N 1
ATOM 671 C CA . ALA A 1 88 ? 13.991 2.565 -6.620 1.00 85.19 88 ALA A CA 1
ATOM 672 C C . ALA A 1 88 ? 14.257 1.646 -7.830 1.00 85.19 88 ALA A C 1
ATOM 674 O O . ALA A 1 88 ? 15.333 1.688 -8.428 1.00 85.19 88 ALA A O 1
ATOM 675 N N . LYS A 1 89 ? 13.264 0.844 -8.243 1.00 79.75 89 LYS A N 1
ATOM 676 C CA . LYS A 1 89 ? 13.367 -0.012 -9.439 1.00 79.75 89 LYS A CA 1
ATOM 677 C C . LYS A 1 89 ? 13.448 0.788 -10.739 1.00 79.75 89 LYS A C 1
ATOM 679 O O . LYS A 1 89 ? 14.154 0.358 -11.649 1.00 79.75 89 LYS A O 1
ATOM 684 N N . ALA A 1 90 ? 12.742 1.914 -10.841 1.00 73.88 90 ALA A N 1
ATOM 685 C CA . ALA A 1 90 ? 12.835 2.799 -12.001 1.00 73.88 90 ALA A CA 1
ATOM 686 C C . ALA A 1 90 ? 14.257 3.368 -12.142 1.00 73.88 90 ALA A C 1
ATOM 688 O O . ALA A 1 90 ? 14.877 3.209 -13.192 1.00 73.88 90 ALA A O 1
ATOM 689 N N . GLN A 1 91 ? 14.824 3.882 -11.046 1.00 65.12 91 GLN A N 1
ATOM 690 C CA . GLN A 1 91 ? 16.194 4.413 -11.012 1.00 65.12 91 GLN A CA 1
ATOM 691 C C . GLN A 1 91 ? 17.253 3.345 -11.330 1.00 65.12 91 GLN A C 1
ATOM 693 O O . GLN A 1 91 ? 18.235 3.628 -12.009 1.00 65.12 91 GLN A O 1
ATOM 698 N N . GLY A 1 92 ? 17.050 2.099 -10.885 1.00 59.03 92 GLY A N 1
ATOM 699 C CA . GLY A 1 92 ? 17.958 0.986 -11.184 1.00 59.03 92 GLY A CA 1
ATOM 700 C C . GLY A 1 92 ? 17.933 0.511 -12.644 1.00 59.03 92 GLY A C 1
ATOM 701 O O . GLY A 1 92 ? 18.901 -0.093 -13.102 1.00 59.03 92 GLY A O 1
ATOM 702 N N . ARG A 1 93 ? 16.847 0.776 -13.388 1.00 52.78 93 ARG A N 1
ATOM 703 C CA . ARG A 1 93 ? 16.746 0.496 -14.834 1.00 52.78 93 ARG A CA 1
ATOM 704 C C . ARG A 1 93 ? 17.320 1.630 -15.689 1.00 52.78 93 ARG A C 1
ATOM 706 O O . ARG A 1 93 ? 17.827 1.365 -16.774 1.00 52.78 93 ARG A O 1
ATOM 713 N N . GLU A 1 94 ? 17.313 2.859 -15.179 1.00 44.88 94 GLU A N 1
ATOM 714 C CA . GLU A 1 94 ? 17.916 4.061 -15.780 1.00 44.88 94 GLU A CA 1
ATOM 715 C C . GLU A 1 94 ? 19.439 4.152 -15.554 1.00 44.88 94 GLU A C 1
ATOM 717 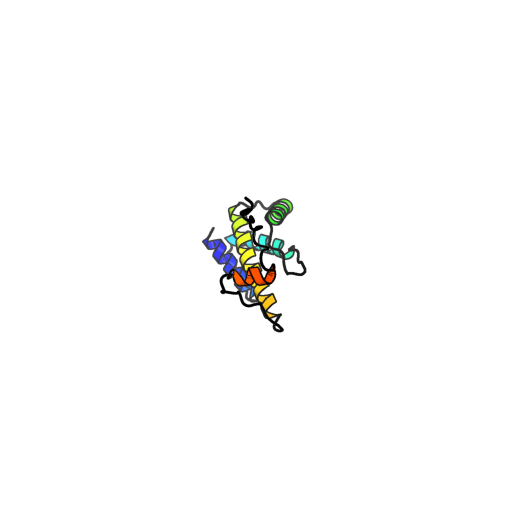O O . GLU A 1 94 ? 20.013 5.209 -15.302 1.00 44.88 94 GLU A O 1
ATOM 722 N N . GLY A 1 95 ? 20.145 3.033 -15.724 1.00 44.78 95 GLY A N 1
ATOM 723 C CA . GLY A 1 95 ? 21.611 2.969 -15.731 1.00 44.78 95 GLY A CA 1
ATOM 724 C C . GLY A 1 95 ? 22.294 3.716 -16.891 1.00 44.78 95 GLY A C 1
ATOM 725 O O . GLY A 1 95 ? 23.469 3.475 -17.154 1.00 44.78 95 GLY A O 1
ATOM 726 N N . VAL A 1 96 ? 21.602 4.626 -17.586 1.00 46.78 96 VAL A N 1
ATOM 727 C CA . VAL A 1 96 ? 22.199 5.599 -18.506 1.00 46.78 96 VAL A CA 1
ATOM 728 C C . VAL A 1 96 ? 21.609 6.987 -18.227 1.00 46.78 96 VAL A C 1
ATOM 730 O O . VAL A 1 96 ? 20.570 7.363 -18.752 1.00 46.78 96 VAL A O 1
ATOM 733 N N . LYS A 1 97 ? 22.402 7.748 -17.461 1.00 45.16 97 LYS A N 1
ATOM 734 C CA . LYS A 1 97 ? 22.446 9.210 -17.269 1.00 45.16 97 LYS A CA 1
ATOM 735 C C . LYS A 1 97 ? 21.526 9.880 -16.226 1.00 45.16 97 LYS A C 1
ATOM 737 O O . LYS A 1 97 ? 20.492 10.444 -16.541 1.00 45.16 97 LYS A O 1
ATOM 742 N N . ILE A 1 98 ? 22.145 10.029 -15.046 1.00 46.69 98 ILE A N 1
ATOM 743 C CA . ILE A 1 98 ? 22.218 11.236 -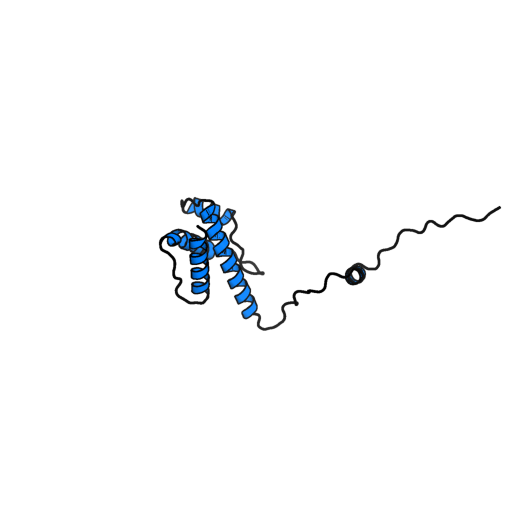14.195 1.00 46.69 98 ILE A CA 1
ATOM 744 C C . ILE A 1 98 ? 20.909 11.652 -13.502 1.00 46.69 98 ILE A C 1
ATOM 746 O O . ILE A 1 98 ? 20.138 12.458 -14.013 1.00 46.69 98 ILE A O 1
ATOM 750 N N . LEU A 1 99 ? 20.762 11.242 -12.237 1.00 52.06 99 LEU A N 1
ATOM 751 C CA . LEU A 1 99 ? 20.021 12.054 -11.269 1.00 52.06 99 LEU A CA 1
ATOM 752 C C . LEU A 1 99 ? 20.766 13.387 -11.078 1.00 52.06 99 LEU A C 1
ATOM 754 O O . LEU A 1 99 ? 21.981 13.353 -10.843 1.00 52.06 99 LEU A O 1
ATOM 758 N N . PRO A 1 100 ? 20.100 14.557 -11.107 1.00 43.53 100 PRO A N 1
ATOM 759 C CA . PRO A 1 100 ? 20.729 15.747 -10.570 1.00 43.53 100 PRO A CA 1
ATOM 760 C C . PRO A 1 100 ? 20.984 15.507 -9.072 1.00 43.53 100 PRO A C 1
ATOM 762 O O . PRO A 1 100 ? 20.095 15.019 -8.362 1.00 43.53 100 PRO A O 1
ATOM 765 N N . PRO A 1 101 ? 22.195 15.803 -8.573 1.00 58.28 101 PRO A N 1
ATOM 766 C CA . PRO A 1 101 ? 22.493 15.673 -7.157 1.00 58.28 101 PRO A CA 1
ATOM 767 C C . PRO A 1 101 ? 21.493 16.523 -6.370 1.00 58.28 101 PRO A C 1
ATOM 769 O O . PRO A 1 101 ? 21.239 17.673 -6.733 1.00 58.28 101 PRO A O 1
ATOM 772 N N . LYS A 1 102 ? 20.932 15.978 -5.281 1.00 49.38 102 LYS A N 1
ATOM 773 C CA . LYS A 1 102 ? 20.237 16.795 -4.278 1.00 49.38 102 LYS A CA 1
ATOM 774 C C . LYS A 1 102 ? 21.216 17.883 -3.834 1.00 49.38 102 LYS A C 1
ATOM 776 O O . LYS A 1 102 ? 22.177 17.602 -3.120 1.00 49.38 102 LYS A O 1
ATOM 781 N N . SER A 1 103 ? 21.009 19.104 -4.322 1.00 55.19 103 SER A N 1
ATOM 782 C CA . SER A 1 103 ? 21.830 20.256 -3.973 1.00 55.19 103 SER A CA 1
ATOM 783 C C . SER A 1 103 ? 21.667 20.534 -2.483 1.00 55.19 103 SER A C 1
ATOM 785 O O . SER A 1 103 ? 20.617 20.995 -2.048 1.00 55.19 103 SER A O 1
ATOM 787 N N . SER A 1 104 ? 22.716 20.273 -1.705 1.00 54.44 104 SER A N 1
ATOM 788 C CA . SER A 1 104 ? 22.858 20.765 -0.330 1.00 54.44 104 SER A CA 1
ATOM 789 C C . SER A 1 104 ? 23.368 22.210 -0.274 1.00 54.44 104 SER A C 1
ATOM 791 O O . SER A 1 104 ? 23.616 22.734 0.812 1.00 54.44 104 SER A O 1
ATOM 793 N N . LYS A 1 105 ? 23.530 22.889 -1.421 1.00 50.94 105 LYS A N 1
ATOM 794 C CA . LYS A 1 105 ? 23.828 24.322 -1.436 1.00 50.94 105 LYS A CA 1
ATOM 795 C C . LYS A 1 105 ? 22.545 25.080 -1.132 1.00 50.94 105 LYS A C 1
ATOM 797 O O . LYS A 1 105 ? 21.637 25.117 -1.961 1.00 50.94 105 LYS A O 1
ATOM 802 N N . GLY A 1 106 ? 22.495 25.676 0.059 1.00 51.59 106 GLY A N 1
ATOM 803 C CA . GLY A 1 106 ? 21.520 26.706 0.389 1.00 51.59 106 GLY A CA 1
ATOM 804 C C . GLY A 1 106 ? 21.488 27.744 -0.730 1.00 51.59 106 GLY A C 1
ATOM 805 O O . GLY A 1 106 ? 22.540 28.171 -1.210 1.00 51.59 106 GLY A O 1
ATOM 806 N N . LEU A 1 107 ? 20.281 28.073 -1.184 1.00 56.44 107 LEU 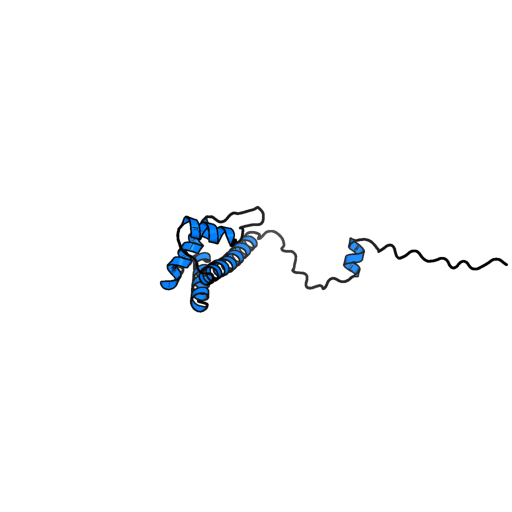A N 1
ATOM 807 C CA . LEU A 1 107 ? 20.028 29.092 -2.198 1.00 56.44 107 LEU A CA 1
ATOM 808 C C . LEU A 1 107 ? 20.733 30.383 -1.770 1.00 56.44 107 LEU A C 1
ATOM 810 O O . LEU A 1 107 ? 20.305 31.031 -0.815 1.00 56.44 107 LEU A O 1
ATOM 814 N N . ASN A 1 108 ? 21.846 30.729 -2.426 1.00 61.44 108 ASN A N 1
ATOM 815 C CA . ASN A 1 108 ? 22.463 32.026 -2.207 1.00 61.44 108 ASN A CA 1
ATOM 816 C C . ASN A 1 108 ? 21.678 33.076 -3.025 1.00 61.44 108 ASN A C 1
ATOM 818 O O . ASN A 1 108 ? 21.226 32.772 -4.133 1.00 61.44 108 ASN A O 1
ATOM 822 N N . PRO A 1 109 ? 21.494 34.299 -2.505 1.00 58.12 109 PRO A N 1
ATOM 823 C CA . PRO A 1 109 ? 20.770 35.356 -3.215 1.00 58.12 109 PRO A CA 1
ATOM 824 C C . PRO A 1 109 ? 21.365 35.697 -4.591 1.00 58.12 109 PRO A C 1
ATOM 826 O O . PRO A 1 109 ? 20.630 36.038 -5.511 1.00 58.12 109 PRO A O 1
ATOM 829 N N . GLY A 1 110 ? 22.681 35.532 -4.768 1.00 60.78 110 GLY A N 1
ATOM 830 C CA . GLY A 1 110 ? 23.361 35.823 -6.035 1.00 60.78 110 GLY A CA 1
ATOM 831 C C . GLY A 1 110 ? 22.978 34.891 -7.190 1.00 60.78 110 GLY A C 1
ATOM 832 O O . GLY A 1 110 ? 23.034 35.301 -8.345 1.00 60.78 110 GLY A O 1
ATOM 833 N N . LEU A 1 111 ? 22.555 33.654 -6.905 1.00 62.72 111 LEU A N 1
ATOM 834 C CA . LEU A 1 111 ? 22.098 32.718 -7.936 1.00 62.72 111 LEU A CA 1
ATOM 835 C C . LEU A 1 111 ? 20.691 33.070 -8.438 1.00 62.72 111 LEU A C 1
ATOM 837 O O . LEU A 1 111 ? 20.375 32.822 -9.598 1.00 62.72 111 LEU A O 1
ATOM 841 N N . PHE A 1 112 ? 19.857 33.645 -7.568 1.00 61.34 112 PHE A N 1
ATOM 842 C CA . PHE A 1 112 ? 18.516 34.108 -7.924 1.00 61.34 112 PHE A CA 1
ATOM 843 C C . PHE A 1 112 ? 18.587 35.363 -8.810 1.00 61.34 112 PHE A C 1
ATOM 845 O O . PHE A 1 112 ? 17.918 35.429 -9.839 1.00 61.34 112 PHE A O 1
ATOM 852 N N . ASP A 1 113 ? 19.477 36.300 -8.470 1.00 64.38 113 ASP A N 1
ATOM 853 C CA . ASP A 1 113 ? 19.696 37.562 -9.198 1.00 64.38 113 ASP A CA 1
ATOM 854 C C . ASP A 1 113 ? 20.257 37.331 -10.618 1.00 64.38 113 ASP A C 1
ATOM 856 O O . ASP A 1 113 ? 19.864 37.977 -11.587 1.00 64.38 113 ASP A O 1
ATOM 860 N N . ALA A 1 114 ? 21.104 36.309 -10.787 1.00 62.44 114 ALA A N 1
ATOM 861 C CA . ALA A 1 114 ? 21.613 35.903 -12.098 1.00 62.44 114 ALA A CA 1
ATOM 862 C C . ALA A 1 114 ? 20.544 35.265 -13.010 1.00 62.44 114 ALA A C 1
ATOM 864 O O . ALA A 1 114 ? 20.695 35.283 -14.231 1.00 62.44 114 ALA A O 1
ATOM 865 N N . MET A 1 115 ? 19.481 34.687 -12.437 1.00 63.28 115 MET A N 1
ATOM 866 C CA . MET A 1 115 ? 18.413 34.009 -13.185 1.00 63.28 115 MET A CA 1
ATOM 867 C C . MET A 1 115 ? 17.242 34.941 -13.524 1.00 63.28 115 MET A C 1
ATOM 869 O O . MET A 1 115 ? 16.582 34.738 -14.540 1.00 63.28 115 MET A O 1
ATOM 873 N N . MET A 1 116 ? 16.994 35.960 -12.697 1.00 66.75 116 MET A N 1
ATOM 874 C CA . MET A 1 116 ? 15.913 36.940 -12.887 1.00 66.75 116 MET A CA 1
ATOM 875 C C . MET A 1 116 ? 16.398 38.279 -13.468 1.00 66.75 116 MET A C 1
ATOM 877 O O . MET A 1 116 ? 15.575 39.106 -13.855 1.00 66.75 116 MET A O 1
ATOM 881 N N . GLY A 1 117 ? 17.716 38.460 -13.604 1.00 60.22 117 GLY A N 1
ATOM 882 C CA . GLY A 1 117 ? 18.331 39.738 -13.955 1.00 60.22 117 GLY A CA 1
ATOM 883 C C . GLY A 1 117 ? 18.367 40.688 -12.749 1.00 60.22 117 GLY A C 1
ATOM 884 O O . GLY A 1 117 ? 17.531 40.559 -11.856 1.00 60.22 117 GLY A O 1
ATOM 885 N N . PRO A 1 118 ? 19.323 41.638 -12.707 1.00 60.12 118 PRO A N 1
ATOM 886 C CA . PRO A 1 118 ? 19.439 42.564 -11.590 1.00 60.12 118 PRO A CA 1
ATOM 887 C C . PRO A 1 118 ? 18.168 43.407 -11.463 1.00 60.12 118 PRO A C 1
ATOM 889 O O . PRO A 1 118 ? 17.733 44.046 -12.426 1.00 60.12 118 PRO A O 1
ATOM 892 N N . ASP A 1 119 ? 17.600 43.396 -10.260 1.00 56.34 119 ASP A N 1
ATOM 893 C CA . ASP A 1 119 ? 16.446 44.197 -9.855 1.00 56.34 119 ASP A CA 1
ATOM 894 C C . ASP A 1 119 ? 16.644 45.671 -10.282 1.00 56.34 119 ASP A C 1
ATOM 896 O O . ASP A 1 119 ? 17.656 46.284 -9.908 1.00 56.34 119 ASP A O 1
ATOM 900 N N . PRO A 1 120 ? 15.749 46.278 -11.092 1.00 52.50 120 PRO A N 1
ATOM 901 C CA . PRO A 1 120 ? 15.830 47.700 -11.385 1.00 52.50 120 PRO A CA 1
ATOM 902 C C . PRO A 1 120 ? 15.530 48.468 -10.095 1.00 52.50 120 PRO A C 1
ATOM 904 O O . PRO A 1 120 ? 14.378 48.697 -9.730 1.00 52.50 120 PRO A O 1
ATOM 907 N N . GLY A 1 121 ? 16.602 48.846 -9.394 1.00 57.94 121 GLY A N 1
ATOM 908 C CA . GLY A 1 121 ? 16.544 49.569 -8.130 1.00 57.94 121 GLY A CA 1
ATOM 909 C C . GLY A 1 121 ? 15.629 50.805 -8.175 1.00 57.94 121 GLY A C 1
ATOM 910 O O . GLY A 1 121 ? 15.386 51.384 -9.239 1.00 57.94 121 GLY A O 1
ATOM 911 N N . PRO A 1 122 ? 15.109 51.239 -7.015 1.00 59.12 122 PRO A N 1
ATOM 912 C CA . PRO A 1 122 ? 14.060 52.248 -6.950 1.00 59.12 122 PRO A CA 1
ATOM 913 C C . PRO A 1 122 ? 14.515 53.592 -7.544 1.00 59.12 122 PRO A C 1
ATOM 915 O O . PRO A 1 122 ? 15.672 53.992 -7.365 1.00 59.12 122 PRO A O 1
ATOM 918 N N . PRO A 1 123 ? 13.611 54.338 -8.214 1.00 48.44 123 PRO A N 1
ATOM 919 C CA . PRO A 1 123 ? 13.962 55.586 -8.875 1.00 48.44 123 PRO A CA 1
ATOM 920 C C . PRO A 1 123 ? 14.503 56.594 -7.860 1.00 48.44 123 PRO A C 1
ATOM 922 O O . PRO A 1 123 ? 13.826 57.006 -6.914 1.00 48.44 123 PRO A O 1
ATOM 925 N N . SER A 1 124 ? 15.752 57.005 -8.070 1.00 56.47 124 SER A N 1
ATOM 926 C CA . SER A 1 124 ? 16.423 58.011 -7.259 1.00 56.47 124 SER A CA 1
ATOM 927 C C . SER A 1 124 ? 15.658 59.336 -7.342 1.00 56.47 124 SER A C 1
ATOM 929 O O . SER A 1 124 ? 15.600 59.965 -8.400 1.00 56.47 124 SER A O 1
ATOM 931 N N . ARG A 1 125 ? 15.093 59.798 -6.217 1.00 54.38 125 ARG A N 1
ATOM 932 C CA . ARG A 1 125 ? 14.629 61.187 -6.068 1.00 54.38 125 ARG A CA 1
ATOM 933 C C . ARG A 1 125 ? 15.823 62.114 -6.301 1.00 54.38 125 ARG A C 1
ATOM 935 O O . ARG A 1 125 ? 16.657 62.285 -5.413 1.00 54.38 125 ARG A O 1
ATOM 942 N N . ARG A 1 126 ? 15.906 62.726 -7.487 1.00 49.78 126 ARG A N 1
ATOM 943 C CA . ARG A 1 126 ? 16.799 63.866 -7.715 1.00 49.78 126 ARG A CA 1
ATOM 944 C C . ARG A 1 126 ? 16.390 64.969 -6.744 1.00 49.78 126 ARG A C 1
ATOM 946 O O . ARG A 1 126 ? 15.280 65.489 -6.818 1.00 49.78 126 ARG A O 1
ATOM 953 N N . LYS A 1 127 ? 17.293 65.298 -5.820 1.00 47.22 127 LYS A N 1
ATOM 954 C CA . LYS A 1 127 ? 17.232 66.535 -5.047 1.00 47.22 127 LYS A CA 1
ATOM 955 C C . LYS A 1 127 ? 17.235 67.693 -6.045 1.00 47.22 127 LYS A C 1
ATOM 957 O O . LYS A 1 127 ? 18.213 67.885 -6.760 1.00 47.22 127 LYS A O 1
ATOM 962 N N . ALA A 1 128 ? 16.133 68.430 -6.104 1.00 50.66 128 ALA A N 1
ATOM 963 C CA . ALA A 1 128 ? 16.118 69.761 -6.679 1.00 50.66 128 ALA A CA 1
ATOM 964 C C . ALA A 1 128 ? 16.895 70.669 -5.722 1.00 50.66 128 ALA A C 1
ATOM 966 O O . ALA A 1 128 ? 16.435 70.966 -4.621 1.00 50.66 128 ALA A O 1
ATOM 967 N N . GLN A 1 129 ? 18.102 71.051 -6.123 1.00 46.59 129 GLN A N 1
ATOM 968 C CA . GLN A 1 129 ? 18.849 72.118 -5.480 1.00 46.59 129 GLN A CA 1
ATOM 969 C C . GLN A 1 129 ? 19.634 72.855 -6.563 1.00 46.59 129 GLN A C 1
ATOM 971 O O . GLN A 1 129 ? 20.553 72.281 -7.139 1.00 46.59 129 GLN A O 1
ATOM 976 N N . ALA A 1 130 ? 19.184 74.082 -6.850 1.00 41.53 130 ALA A N 1
ATOM 977 C CA . ALA A 1 130 ? 19.929 75.258 -7.319 1.00 41.53 130 ALA A CA 1
ATOM 978 C C . ALA A 1 130 ? 19.079 76.088 -8.297 1.00 41.53 130 ALA A C 1
ATOM 980 O O . ALA A 1 130 ? 18.943 75.716 -9.458 1.00 41.53 130 ALA A O 1
ATOM 981 N N . ALA A 1 131 ? 18.529 77.204 -7.809 1.00 43.00 131 ALA A N 1
ATOM 982 C CA . ALA A 1 131 ? 18.551 78.508 -8.482 1.00 43.00 131 ALA A CA 1
ATOM 983 C C . ALA A 1 131 ? 17.801 79.544 -7.626 1.00 43.00 131 ALA A C 1
ATOM 985 O O . ALA A 1 131 ? 16.575 79.607 -7.670 1.00 43.00 131 ALA A O 1
ATOM 986 N N . SER A 1 132 ? 18.555 80.282 -6.805 1.00 41.78 132 SER A N 1
ATOM 987 C CA . SER A 1 132 ? 18.591 81.754 -6.755 1.00 41.78 132 SER A CA 1
ATOM 988 C C . SER A 1 132 ? 19.569 82.208 -5.680 1.00 41.78 132 SER A C 1
ATOM 990 O O . SER A 1 132 ? 19.464 81.702 -4.542 1.00 41.78 132 SER A O 1
#

pLDDT: mean 81.37, std 19.52, range [41.53, 97.94]

Sequence (132 aa):
MKHLTRQLCAALITGLGGGRPNVPEAGVPLWNAFSALSRARTYHAAGPHPLSFSEIEAWSRLMRVPLEPQHVQVITAMDEVWMDCASAKAQGREGVKILPPKSSKGLNPGLFDAMMGPDPGPPSRRKAQAAS

Foldseek 3Di:
DVVLLVLLLVLLVCVLVVHHRDHDPVCVVLNVLLVVLVVVWDADPVGTDFDDPVSSVVSCVVVVPDDDPVSVVSSNSSRVSVVVSRVVVVVVVPPDDDDDPPDPDDDDVVVVCVVVPHDPDDDDDPPDDDDD